Protein AF-A0AAP6HF52-F1 (afdb_monomer)

Structure (mmCIF, N/CA/C/O backbone):
data_AF-A0AAP6HF52-F1
#
_entry.id   AF-A0AAP6HF52-F1
#
loop_
_atom_site.group_PDB
_atom_site.id
_atom_site.type_symbol
_atom_site.label_atom_id
_atom_site.label_alt_id
_atom_site.label_comp_id
_atom_site.label_asym_id
_atom_site.label_entity_id
_atom_site.label_seq_id
_atom_site.pdbx_PDB_ins_code
_atom_site.Cartn_x
_atom_site.Cartn_y
_atom_site.Cartn_z
_atom_site.occupancy
_atom_site.B_iso_or_equiv
_atom_site.auth_seq_id
_atom_site.auth_comp_id
_atom_site.auth_asym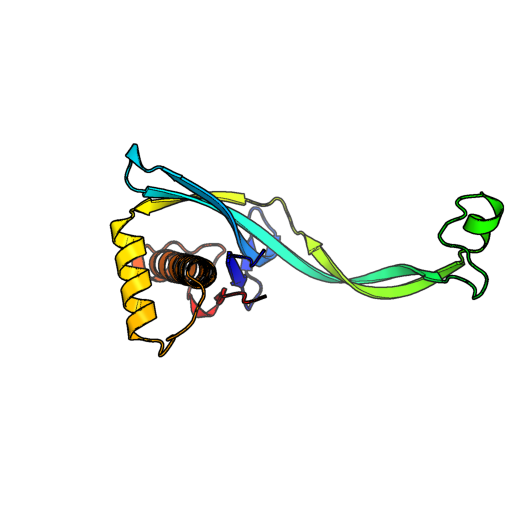_id
_atom_site.auth_atom_id
_atom_site.pdbx_PDB_model_num
ATOM 1 N N . MET A 1 1 ? -5.914 10.595 -9.029 1.00 51.97 1 MET A N 1
ATOM 2 C CA . MET A 1 1 ? -6.601 10.113 -7.815 1.00 51.97 1 MET A CA 1
ATOM 3 C C . MET A 1 1 ? -5.514 9.705 -6.841 1.00 51.97 1 MET A C 1
ATOM 5 O O . MET A 1 1 ? -4.665 8.897 -7.203 1.00 51.97 1 MET A O 1
ATOM 9 N N . THR A 1 2 ? -5.474 10.361 -5.690 1.00 70.44 2 THR A N 1
ATOM 10 C CA . THR A 1 2 ? -4.424 10.242 -4.675 1.00 70.44 2 THR A CA 1
ATOM 11 C C . THR A 1 2 ? -4.405 8.821 -4.102 1.00 70.44 2 THR A C 1
ATOM 13 O O . THR A 1 2 ? -5.438 8.321 -3.658 1.00 70.44 2 THR A O 1
ATOM 16 N N . LYS A 1 3 ? -3.262 8.126 -4.165 1.00 83.06 3 LYS A N 1
ATOM 17 C CA . LYS A 1 3 ? -3.172 6.706 -3.777 1.00 83.06 3 LYS A CA 1
ATOM 18 C C . LYS A 1 3 ? -3.053 6.549 -2.259 1.00 83.06 3 LYS A C 1
ATOM 20 O O . LYS A 1 3 ? -2.296 7.272 -1.609 1.00 83.06 3 LYS A O 1
ATOM 25 N N . ILE A 1 4 ? -3.762 5.573 -1.692 1.00 89.44 4 ILE A N 1
ATOM 26 C CA . ILE A 1 4 ? -3.637 5.179 -0.281 1.00 89.44 4 ILE A CA 1
ATOM 27 C C . ILE A 1 4 ? -2.697 3.978 -0.224 1.00 89.44 4 ILE A C 1
ATOM 29 O O . ILE A 1 4 ? -3.096 2.850 -0.527 1.00 89.44 4 ILE A O 1
ATOM 33 N N . GLN A 1 5 ? -1.433 4.240 0.098 1.00 93.81 5 GLN A N 1
ATOM 34 C CA . GLN A 1 5 ? -0.364 3.259 -0.035 1.00 93.81 5 GLN A CA 1
ATOM 35 C C . GLN A 1 5 ? 0.628 3.313 1.124 1.00 93.81 5 GLN A C 1
ATOM 37 O O . GLN A 1 5 ? 0.957 4.391 1.625 1.00 93.81 5 GLN A O 1
ATOM 42 N N . LEU A 1 6 ? 1.130 2.135 1.491 1.00 93.50 6 LEU A N 1
ATOM 43 C CA . LEU A 1 6 ? 2.365 1.978 2.250 1.00 93.50 6 LEU A CA 1
ATOM 44 C C . LEU A 1 6 ? 3.408 1.306 1.367 1.00 93.50 6 LEU A C 1
ATOM 46 O O . LEU A 1 6 ? 3.094 0.330 0.682 1.00 93.50 6 LEU A O 1
ATOM 50 N N . LYS A 1 7 ? 4.644 1.789 1.420 1.00 94.44 7 LYS A N 1
ATOM 51 C CA . LYS A 1 7 ? 5.790 1.162 0.762 1.00 94.44 7 LYS A CA 1
ATOM 52 C C . LYS A 1 7 ? 6.804 0.744 1.814 1.00 94.44 7 LYS A C 1
ATOM 54 O O . LYS A 1 7 ? 6.983 1.448 2.803 1.00 94.44 7 LYS A O 1
ATOM 59 N N . SER A 1 8 ? 7.455 -0.395 1.620 1.00 94.50 8 SER A N 1
ATOM 60 C CA . SER A 1 8 ? 8.562 -0.780 2.479 1.00 94.50 8 SER A CA 1
ATOM 61 C C . SER A 1 8 ? 9.813 0.035 2.139 1.00 94.50 8 SER A C 1
ATOM 63 O O . SER A 1 8 ? 10.140 0.238 0.970 1.00 94.50 8 SER A O 1
ATOM 65 N N . THR A 1 9 ? 10.547 0.477 3.154 1.00 92.81 9 THR A N 1
ATOM 66 C CA . THR A 1 9 ? 11.794 1.250 3.003 1.00 92.81 9 THR A CA 1
ATOM 67 C C . THR A 1 9 ? 13.003 0.350 2.729 1.00 92.81 9 THR A C 1
ATOM 69 O O . THR A 1 9 ? 14.045 0.799 2.251 1.00 92.81 9 THR A O 1
ATOM 72 N N . ARG A 1 10 ? 12.851 -0.957 2.970 1.00 92.06 10 ARG A N 1
ATOM 73 C CA . ARG A 1 10 ? 13.826 -2.009 2.665 1.00 92.06 10 ARG A CA 1
ATOM 74 C C . ARG A 1 10 ? 13.181 -3.179 1.932 1.00 92.06 10 ARG A C 1
ATOM 76 O O . ARG A 1 10 ? 11.956 -3.285 1.856 1.00 92.06 10 ARG A O 1
ATOM 83 N N . LYS A 1 11 ? 14.016 -4.086 1.425 1.00 92.88 11 LYS A N 1
ATOM 84 C CA . LYS A 1 11 ? 13.548 -5.340 0.829 1.00 92.88 11 LYS A CA 1
ATOM 85 C C . LYS A 1 11 ? 13.032 -6.297 1.911 1.00 92.88 11 LYS A C 1
ATOM 87 O O . LYS A 1 11 ? 13.679 -6.475 2.947 1.00 92.88 11 LYS A O 1
ATOM 92 N N . LEU A 1 12 ? 11.867 -6.886 1.662 1.00 92.44 12 LEU A N 1
ATOM 93 C CA . LEU A 1 12 ? 11.164 -7.819 2.539 1.00 92.44 12 LEU A CA 1
ATOM 94 C C . LEU A 1 12 ? 10.901 -9.141 1.811 1.00 92.44 12 LEU A C 1
ATOM 96 O O . LEU A 1 12 ? 10.889 -9.210 0.580 1.00 92.44 12 LEU A O 1
ATOM 100 N N . SER A 1 13 ? 10.673 -10.200 2.589 1.00 91.62 13 SER A N 1
ATOM 101 C CA . SER A 1 13 ? 10.378 -11.526 2.042 1.00 91.62 13 SER A CA 1
ATOM 102 C C . SER A 1 13 ? 8.924 -11.588 1.597 1.00 91.62 13 SER A C 1
ATOM 104 O O . SER A 1 13 ? 8.022 -11.547 2.425 1.00 91.62 13 SER A O 1
ATOM 106 N N . PHE A 1 14 ? 8.677 -11.719 0.300 1.00 92.25 14 PHE A N 1
ATOM 107 C CA . PHE A 1 14 ? 7.335 -11.773 -0.264 1.00 92.25 14 PHE A CA 1
ATOM 108 C C . PHE A 1 14 ? 7.002 -13.188 -0.765 1.00 92.25 14 PHE A C 1
ATOM 110 O O . PHE A 1 14 ? 7.778 -13.762 -1.536 1.00 92.25 14 PHE A O 1
ATOM 117 N N . PRO A 1 15 ? 5.868 -13.784 -0.354 1.00 85.56 15 PRO A N 1
ATOM 118 C CA . PRO A 1 15 ? 5.492 -15.122 -0.773 1.00 85.56 15 PRO A CA 1
ATOM 119 C C . PRO A 1 15 ? 5.410 -15.290 -2.303 1.00 85.56 15 PRO A C 1
ATOM 121 O O . PRO A 1 15 ? 5.045 -14.357 -3.017 1.00 85.56 15 PRO A O 1
ATOM 124 N N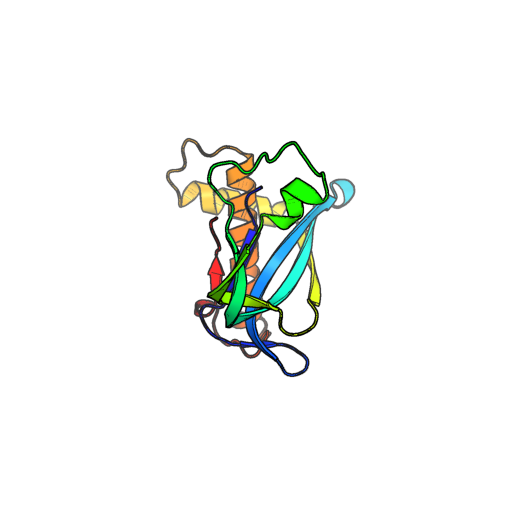 . PRO A 1 16 ? 5.684 -16.497 -2.822 1.00 83.25 16 PRO A N 1
ATOM 125 C CA . PRO A 1 16 ? 6.177 -17.650 -2.072 1.00 83.25 16 PRO A CA 1
ATOM 126 C C . PRO A 1 16 ? 7.686 -17.573 -1.769 1.00 83.25 16 PRO A C 1
ATOM 128 O O . PRO A 1 16 ? 8.090 -18.029 -0.706 1.00 83.25 16 PRO A O 1
ATOM 131 N N . PHE A 1 17 ? 8.509 -16.972 -2.641 1.00 87.62 17 PHE A N 1
ATOM 132 C CA . PHE A 1 17 ? 9.981 -16.973 -2.507 1.00 87.62 17 PHE A CA 1
ATOM 133 C C . PHE A 1 17 ? 10.663 -15.711 -3.075 1.00 87.62 17 PHE A C 1
ATOM 135 O O . PHE A 1 17 ? 11.817 -15.760 -3.497 1.00 87.62 17 PHE A O 1
ATOM 142 N N . HIS A 1 18 ? 9.955 -14.585 -3.149 1.00 91.31 18 HIS A N 1
ATOM 143 C CA . HIS A 1 18 ? 10.503 -13.331 -3.666 1.00 91.31 18 HIS A CA 1
ATOM 144 C C . HIS A 1 18 ? 11.117 -12.488 -2.546 1.00 91.31 18 HIS A C 1
ATOM 146 O O . HIS A 1 18 ? 10.721 -12.580 -1.386 1.00 91.31 18 HIS A O 1
ATOM 152 N N . ASN A 1 19 ? 12.079 -11.637 -2.895 1.00 92.31 19 ASN A N 1
ATOM 153 C CA . ASN A 1 19 ? 12.648 -10.652 -1.982 1.00 92.31 19 ASN A CA 1
ATOM 154 C C . ASN A 1 19 ? 12.777 -9.318 -2.719 1.00 92.31 19 ASN A C 1
ATOM 156 O O . ASN A 1 19 ? 13.495 -9.226 -3.712 1.00 92.31 19 ASN A O 1
ATOM 160 N N . GLY A 1 20 ? 12.053 -8.306 -2.258 1.00 93.75 20 GLY A N 1
ATOM 161 C CA . GLY A 1 20 ? 11.960 -7.015 -2.930 1.00 93.75 20 GLY A CA 1
ATOM 162 C C . GLY A 1 20 ? 11.249 -5.990 -2.064 1.00 93.75 20 GLY A C 1
ATOM 163 O O . GLY A 1 20 ? 10.895 -6.263 -0.918 1.00 93.75 20 GLY A O 1
ATOM 164 N N . TYR A 1 21 ? 11.063 -4.791 -2.595 1.00 95.06 21 TYR A N 1
ATOM 165 C CA . TYR A 1 21 ? 10.266 -3.775 -1.923 1.00 95.06 21 TYR A CA 1
ATOM 166 C C . TYR A 1 21 ? 8.795 -4.177 -1.992 1.00 95.06 21 TYR A C 1
ATOM 168 O O . TYR A 1 21 ? 8.324 -4.632 -3.035 1.00 95.06 21 TYR A O 1
ATOM 176 N N . VAL A 1 22 ? 8.065 -4.022 -0.896 1.00 95.12 22 VAL A N 1
ATOM 177 C CA . VAL A 1 22 ? 6.650 -4.379 -0.817 1.00 95.12 22 VAL A CA 1
ATOM 178 C C . VAL A 1 22 ? 5.822 -3.107 -0.796 1.00 95.12 22 VAL A C 1
ATOM 180 O O . VAL A 1 22 ? 6.107 -2.187 -0.037 1.00 95.12 22 VAL A O 1
ATOM 183 N N . THR A 1 23 ? 4.779 -3.068 -1.614 1.00 95.06 23 THR A N 1
ATOM 184 C CA . THR A 1 23 ? 3.809 -1.976 -1.640 1.00 95.06 23 THR A CA 1
ATOM 185 C C . THR A 1 23 ? 2.435 -2.535 -1.312 1.00 95.06 23 THR A C 1
ATOM 187 O O . THR A 1 23 ? 1.938 -3.410 -2.022 1.00 95.06 23 THR A O 1
ATOM 190 N N . MET A 1 24 ? 1.821 -2.013 -0.253 1.00 93.75 24 MET A N 1
ATOM 191 C CA . MET A 1 24 ? 0.429 -2.266 0.117 1.00 93.75 24 MET A CA 1
ATOM 192 C C . MET A 1 24 ? -0.427 -1.125 -0.419 1.00 93.75 24 MET A C 1
ATOM 194 O O . MET A 1 24 ? -0.192 0.034 -0.082 1.00 93.75 24 MET A O 1
ATOM 198 N N . THR A 1 25 ? -1.424 -1.437 -1.241 1.00 94.00 25 THR A N 1
ATOM 199 C CA . THR A 1 25 ? -2.294 -0.441 -1.881 1.00 94.00 25 THR A CA 1
ATOM 200 C C . THR A 1 25 ? -3.741 -0.693 -1.519 1.00 94.00 25 THR A C 1
ATOM 202 O O . THR A 1 25 ? -4.238 -1.785 -1.768 1.00 94.00 25 THR A O 1
ATOM 205 N N . VAL A 1 26 ? -4.448 0.311 -0.998 1.00 91.88 26 VAL A N 1
ATOM 206 C CA . VAL A 1 26 ? -5.915 0.256 -0.971 1.00 91.88 26 VAL A CA 1
ATOM 207 C C . VAL A 1 26 ? -6.408 0.557 -2.377 1.00 91.88 26 VAL A C 1
ATOM 209 O O . VAL A 1 26 ? -6.335 1.686 -2.852 1.00 91.88 26 VAL A O 1
ATOM 212 N N . ASP A 1 27 ? -6.871 -0.486 -3.046 1.00 92.75 27 ASP A N 1
ATOM 213 C CA . ASP A 1 27 ? -7.321 -0.439 -4.432 1.00 92.75 27 ASP A CA 1
ATOM 214 C C . ASP A 1 27 ? -8.821 -0.120 -4.537 1.00 92.75 27 ASP A C 1
ATOM 216 O O . ASP A 1 27 ? -9.269 0.513 -5.489 1.00 92.75 27 ASP A O 1
ATOM 220 N N . LEU A 1 28 ? -9.605 -0.505 -3.525 1.00 89.94 28 LEU A N 1
ATOM 221 C CA . LEU A 1 28 ? -11.028 -0.185 -3.449 1.00 89.94 28 LEU A CA 1
ATOM 222 C C . LEU A 1 28 ? -11.440 0.138 -2.015 1.00 89.94 28 LEU A C 1
ATOM 224 O O . LEU A 1 28 ? -11.074 -0.575 -1.081 1.00 89.94 28 LEU A O 1
ATOM 228 N N . ILE A 1 29 ? -12.267 1.173 -1.871 1.00 88.00 29 ILE A N 1
ATOM 229 C CA . ILE A 1 29 ? -12.984 1.503 -0.639 1.00 88.00 29 ILE A CA 1
ATOM 230 C C . ILE A 1 29 ? -14.472 1.359 -0.931 1.00 88.00 29 ILE A C 1
ATOM 232 O O . ILE A 1 29 ? -15.040 2.142 -1.691 1.00 88.00 29 ILE A O 1
ATOM 236 N N . GLN A 1 30 ? -15.114 0.363 -0.332 1.00 89.62 30 GLN A N 1
ATOM 237 C CA . GLN A 1 30 ? -16.551 0.170 -0.448 1.00 89.62 30 GLN A CA 1
ATOM 238 C C . GLN A 1 30 ? -17.250 0.663 0.813 1.00 89.62 30 GLN A C 1
ATOM 240 O O . GLN A 1 30 ? -16.999 0.182 1.917 1.00 89.62 30 GLN A O 1
ATOM 245 N N . ASN A 1 31 ? -18.175 1.601 0.637 1.00 87.19 31 ASN A N 1
ATOM 246 C CA . ASN A 1 31 ? -19.035 2.063 1.711 1.00 87.19 31 ASN A CA 1
ATOM 247 C C . ASN A 1 31 ? -20.233 1.113 1.900 1.00 87.19 31 ASN A C 1
ATOM 249 O O . ASN A 1 31 ? -20.995 0.900 0.956 1.00 87.19 31 ASN A O 1
ATOM 253 N N . LYS A 1 32 ? -20.424 0.565 3.107 1.00 91.19 32 LYS A N 1
ATOM 254 C CA . LYS A 1 32 ? -21.553 -0.309 3.464 1.00 91.19 32 LYS A CA 1
ATOM 255 C C . LYS A 1 32 ? -22.379 0.340 4.589 1.00 91.19 32 LYS A C 1
ATOM 257 O O . LYS A 1 32 ? -22.209 -0.013 5.755 1.00 91.19 32 LYS A O 1
ATOM 262 N N . PRO A 1 33 ? -23.284 1.287 4.267 1.00 89.44 33 PRO A N 1
ATOM 263 C CA . PRO A 1 33 ? -23.974 2.107 5.267 1.00 89.44 33 PRO A CA 1
ATOM 264 C C . PRO A 1 33 ? -24.956 1.337 6.144 1.00 89.44 33 PRO A C 1
ATOM 266 O O . PRO A 1 33 ? -25.051 1.626 7.330 1.00 89.44 33 PRO A O 1
ATOM 269 N N . LEU A 1 34 ? -25.633 0.324 5.597 1.00 94.12 34 LEU A N 1
ATOM 270 C CA . LEU A 1 34 ? -26.521 -0.546 6.379 1.00 94.12 34 LEU A CA 1
ATOM 271 C C . LEU A 1 34 ? -25.769 -1.337 7.460 1.00 94.12 34 LEU A C 1
ATOM 273 O O . LEU A 1 34 ? -26.370 -1.770 8.435 1.00 94.12 34 LEU A O 1
ATOM 277 N N . GLU A 1 35 ? -24.463 -1.522 7.278 1.00 92.81 35 GLU A N 1
ATOM 278 C CA . GLU A 1 35 ? -23.577 -2.235 8.198 1.00 92.81 35 GLU A CA 1
ATOM 279 C C . GLU A 1 35 ? -22.643 -1.274 8.958 1.00 92.81 35 GLU A C 1
ATOM 281 O O . GLU A 1 35 ? -21.723 -1.728 9.635 1.00 92.81 35 GLU A O 1
ATOM 286 N N . GL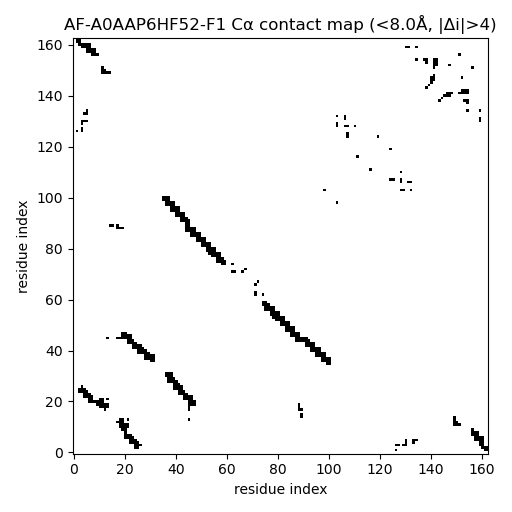U A 1 36 ? -22.845 0.041 8.804 1.00 91.88 36 GLU A N 1
ATOM 287 C CA . GLU A 1 36 ? -22.058 1.124 9.411 1.00 91.88 36 GLU A CA 1
ATOM 288 C C . GLU A 1 36 ? -20.530 0.946 9.304 1.00 91.88 36 GLU A C 1
ATOM 290 O O . GLU A 1 36 ? -19.771 1.213 10.246 1.00 91.88 36 GLU A O 1
ATOM 295 N N . LYS A 1 37 ? -20.053 0.480 8.143 1.00 88.31 37 LYS A N 1
ATOM 296 C CA . LYS A 1 37 ? -18.636 0.158 7.927 1.00 88.31 37 LYS A CA 1
ATOM 297 C C . LYS A 1 37 ? -18.147 0.477 6.518 1.00 88.31 37 LYS A C 1
ATOM 299 O O . LYS A 1 37 ? -18.917 0.534 5.560 1.00 88.31 37 LYS A O 1
ATOM 304 N N . TYR A 1 38 ? -16.834 0.616 6.397 1.00 85.75 38 TYR A N 1
ATOM 305 C CA . TYR A 1 38 ? -16.107 0.561 5.137 1.00 85.75 38 TYR A CA 1
ATOM 306 C C . TYR A 1 38 ? -15.430 -0.800 4.989 1.00 85.75 38 TYR A C 1
ATOM 308 O O . TYR A 1 38 ? -14.922 -1.365 5.957 1.00 85.75 38 TYR A O 1
ATOM 316 N N . GLU A 1 39 ? -15.405 -1.319 3.769 1.00 89.81 39 GLU A N 1
ATOM 317 C CA . GLU A 1 39 ? -14.615 -2.487 3.395 1.00 89.81 39 GLU A CA 1
ATOM 318 C C . GLU A 1 39 ? -13.526 -2.051 2.419 1.00 89.81 39 GLU A C 1
ATOM 320 O O . GLU A 1 39 ? -13.802 -1.433 1.392 1.00 89.81 39 GLU A O 1
ATOM 325 N N . LEU A 1 40 ? -12.281 -2.343 2.770 1.00 89.56 40 LEU A N 1
ATOM 326 C CA . LEU A 1 40 ? -11.094 -1.979 2.016 1.00 89.56 40 LEU A CA 1
ATOM 327 C C . LEU A 1 40 ? -10.557 -3.221 1.317 1.00 89.56 40 LEU A C 1
ATOM 329 O O . LEU A 1 40 ? -10.285 -4.227 1.975 1.00 89.56 40 LEU A O 1
ATOM 333 N N . ARG A 1 41 ? -10.352 -3.138 0.003 1.00 92.50 41 ARG A N 1
ATOM 334 C CA . ARG A 1 41 ? -9.559 -4.118 -0.745 1.00 92.50 41 ARG A CA 1
ATOM 335 C C . ARG A 1 41 ? -8.115 -3.642 -0.776 1.00 92.50 41 ARG A C 1
ATOM 337 O O . ARG A 1 41 ? -7.827 -2.606 -1.372 1.00 92.50 41 ARG A O 1
ATOM 344 N N . ILE A 1 42 ? -7.228 -4.401 -0.147 1.00 92.12 42 ILE A N 1
ATOM 345 C CA . ILE A 1 42 ? -5.796 -4.123 -0.093 1.00 92.12 42 ILE A CA 1
ATOM 346 C C . ILE A 1 42 ? -5.081 -5.101 -1.024 1.00 92.12 42 ILE A C 1
ATOM 348 O O . ILE A 1 42 ? -5.283 -6.312 -0.933 1.00 92.12 42 ILE A O 1
ATOM 352 N N . ILE A 1 43 ? -4.262 -4.567 -1.923 1.00 94.62 43 ILE A N 1
ATOM 353 C CA . ILE A 1 43 ? -3.392 -5.322 -2.817 1.00 94.62 43 ILE A CA 1
ATOM 354 C C . ILE A 1 43 ? -1.957 -5.128 -2.345 1.00 94.62 43 ILE A C 1
ATOM 356 O O . ILE A 1 43 ? -1.407 -4.028 -2.425 1.00 94.62 43 ILE A O 1
ATOM 360 N N . ASP A 1 44 ? -1.358 -6.214 -1.881 1.00 93.75 44 ASP A N 1
ATOM 361 C CA . ASP A 1 44 ? 0.045 -6.273 -1.512 1.00 93.75 44 ASP A CA 1
ATOM 362 C C . ASP A 1 44 ? 0.839 -6.780 -2.719 1.00 93.75 44 ASP A C 1
ATOM 364 O O . ASP A 1 44 ? 0.474 -7.769 -3.359 1.00 93.75 44 ASP A O 1
ATOM 368 N N . SER A 1 45 ? 1.926 -6.101 -3.057 1.00 94.62 45 SER A N 1
ATOM 369 C CA . SER A 1 45 ? 2.714 -6.403 -4.250 1.00 94.62 45 SER A CA 1
ATOM 370 C C . SER A 1 45 ? 4.203 -6.242 -3.981 1.00 94.62 45 SER A C 1
ATOM 372 O O . SER A 1 45 ? 4.588 -5.459 -3.116 1.00 94.62 45 SER A O 1
ATOM 374 N N . CYS A 1 46 ? 5.039 -6.984 -4.705 1.00 95.69 46 CYS A N 1
ATOM 375 C CA . CYS A 1 46 ? 6.489 -6.942 -4.559 1.00 95.69 46 CYS A CA 1
ATOM 376 C C . CYS A 1 46 ? 7.140 -6.461 -5.854 1.00 95.69 46 CYS A C 1
ATOM 378 O O . CYS A 1 46 ? 6.698 -6.815 -6.947 1.00 95.69 46 CYS A O 1
ATOM 380 N N . HIS A 1 47 ? 8.173 -5.635 -5.731 1.00 94.38 47 HIS A N 1
ATOM 381 C CA . HIS A 1 47 ? 8.866 -5.028 -6.860 1.00 94.38 47 HIS A CA 1
ATOM 382 C C . HIS A 1 47 ? 10.352 -4.821 -6.570 1.00 94.38 47 HIS A C 1
ATOM 384 O O . HIS A 1 47 ? 10.788 -4.740 -5.419 1.00 94.38 47 HIS A O 1
ATOM 390 N N . GLU A 1 48 ? 11.133 -4.718 -7.636 1.00 93.88 48 GLU A N 1
ATOM 391 C CA . GLU A 1 48 ? 12.545 -4.363 -7.596 1.00 93.88 48 GLU A CA 1
ATOM 392 C C . GLU A 1 48 ? 12.860 -3.378 -8.723 1.00 93.88 48 GLU A C 1
ATOM 394 O O . GLU A 1 48 ? 12.307 -3.471 -9.819 1.00 93.88 48 GLU A O 1
ATOM 399 N N . GLU A 1 49 ? 13.736 -2.416 -8.447 1.00 88.19 49 GLU A N 1
ATOM 400 C CA . GLU A 1 49 ? 14.294 -1.545 -9.478 1.00 88.19 49 GLU A CA 1
ATOM 401 C C . GLU A 1 49 ? 15.518 -2.220 -10.091 1.00 88.19 49 GLU A C 1
ATOM 403 O O . GLU A 1 49 ? 16.479 -2.541 -9.388 1.00 88.19 49 GLU A O 1
ATOM 408 N N . VAL A 1 50 ? 15.477 -2.429 -11.403 1.00 87.44 50 VAL A N 1
ATOM 409 C CA . VAL A 1 50 ? 16.569 -3.022 -12.177 1.00 87.44 50 VAL A CA 1
ATOM 410 C C . VAL A 1 50 ? 16.953 -2.091 -13.321 1.00 87.44 50 VAL A C 1
ATOM 412 O O . VAL A 1 50 ? 16.119 -1.351 -13.840 1.00 87.44 50 VAL A O 1
ATOM 415 N N . GLU A 1 51 ? 18.225 -2.102 -13.707 1.00 87.44 51 GLU A N 1
ATOM 416 C CA . GLU A 1 51 ? 18.675 -1.422 -14.922 1.00 87.44 51 GLU A CA 1
ATOM 417 C C . GLU A 1 51 ? 18.523 -2.372 -16.110 1.00 87.44 51 GLU A C 1
ATOM 419 O O . GLU A 1 51 ? 19.157 -3.427 -16.151 1.00 87.44 51 GLU A O 1
ATOM 424 N N . GLU A 1 52 ? 17.692 -1.992 -17.078 1.00 85.94 52 GLU A N 1
ATOM 425 C CA . GLU A 1 52 ? 17.503 -2.734 -18.325 1.00 85.94 52 GLU A CA 1
ATOM 426 C C . GLU A 1 52 ? 17.864 -1.853 -19.529 1.00 85.94 52 GLU A C 1
ATOM 428 O O . GLU A 1 52 ? 17.709 -0.630 -19.502 1.00 85.94 52 GLU A O 1
ATOM 433 N N . GLU A 1 53 ? 18.374 -2.476 -20.594 1.00 85.31 53 GLU A N 1
ATOM 434 C CA . GLU A 1 53 ? 18.541 -1.816 -21.890 1.00 85.31 53 GLU A CA 1
ATOM 435 C C . GLU A 1 53 ? 17.205 -1.839 -22.629 1.00 85.31 53 GLU A C 1
ATOM 437 O O . GLU A 1 53 ? 16.762 -2.891 -23.094 1.00 85.31 53 GLU A O 1
ATOM 442 N N . ILE A 1 54 ? 16.571 -0.676 -22.750 1.00 82.75 54 ILE A N 1
ATOM 443 C CA . ILE A 1 54 ? 15.329 -0.518 -23.503 1.00 82.75 54 ILE A CA 1
ATOM 444 C C . ILE A 1 54 ? 15.597 0.169 -24.842 1.00 82.75 54 ILE A C 1
ATOM 446 O O . ILE A 1 54 ? 16.505 0.990 -24.969 1.00 82.75 54 ILE A O 1
ATOM 450 N N . ASN A 1 55 ? 14.785 -0.164 -25.845 1.00 84.69 55 ASN A N 1
ATOM 451 C CA . ASN A 1 55 ? 14.791 0.520 -27.133 1.00 84.69 55 ASN A CA 1
ATOM 452 C C . ASN A 1 55 ? 13.911 1.768 -27.030 1.00 84.69 55 ASN A C 1
ATOM 454 O O . ASN A 1 55 ? 12.686 1.661 -26.971 1.00 84.69 55 ASN A O 1
ATOM 458 N N . VAL A 1 56 ? 14.531 2.942 -27.009 1.00 84.38 56 VAL A N 1
ATOM 459 C CA . VAL A 1 56 ? 13.832 4.228 -26.975 1.00 84.38 56 VAL A CA 1
ATOM 460 C C . VAL A 1 56 ? 13.630 4.713 -28.413 1.00 84.38 56 VAL A C 1
ATOM 462 O O . VAL A 1 56 ? 14.608 4.754 -29.164 1.00 84.38 56 VAL A O 1
ATOM 465 N N . PRO A 1 57 ? 12.395 5.056 -28.827 1.00 87.12 57 PRO A N 1
ATOM 466 C CA . PRO A 1 57 ? 12.147 5.588 -30.159 1.00 87.12 57 PRO A CA 1
ATOM 467 C C . PRO A 1 57 ? 12.723 7.002 -30.294 1.00 87.12 57 PRO A C 1
ATOM 469 O O . PRO A 1 57 ? 12.479 7.871 -29.455 1.00 87.12 57 PRO A O 1
ATOM 472 N N . ILE A 1 58 ? 13.452 7.233 -31.378 1.00 87.50 58 ILE A N 1
ATOM 473 C CA . ILE A 1 58 ? 13.960 8.533 -31.804 1.00 87.50 58 ILE A CA 1
ATOM 474 C C . ILE A 1 58 ? 13.139 8.967 -33.017 1.00 87.50 58 ILE A C 1
ATOM 476 O O . ILE A 1 58 ? 13.153 8.314 -34.065 1.00 87.50 58 ILE A O 1
ATOM 480 N N . TYR A 1 59 ? 12.427 10.081 -32.851 1.00 87.44 59 TYR A N 1
ATOM 481 C CA . TYR A 1 59 ? 11.606 10.694 -33.890 1.00 87.44 59 TYR A CA 1
ATOM 482 C C . TYR A 1 59 ? 12.415 11.778 -34.614 1.00 87.44 59 TYR A C 1
ATOM 484 O O . TYR A 1 59 ? 12.971 12.654 -33.945 1.00 87.44 59 TYR A O 1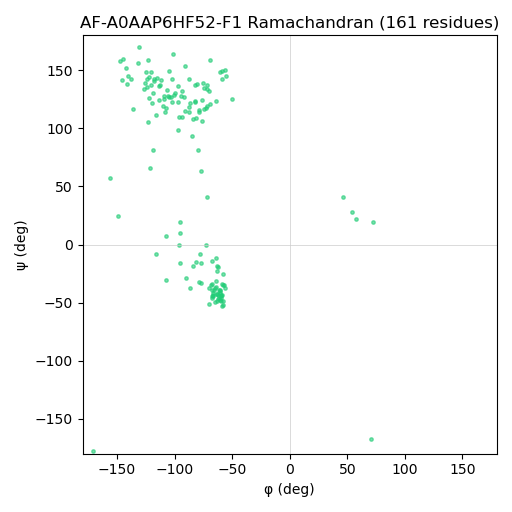
ATOM 492 N N . PRO A 1 60 ? 12.500 11.754 -35.953 1.00 86.06 60 PRO A N 1
ATOM 493 C CA . PRO A 1 60 ? 13.111 12.845 -36.701 1.00 86.06 60 PRO A CA 1
ATOM 494 C C . PRO A 1 60 ? 12.242 14.111 -36.641 1.00 86.06 60 PRO A C 1
ATOM 496 O O . PRO A 1 60 ? 11.039 14.044 -36.400 1.00 86.06 60 PRO A O 1
ATOM 499 N N . GLU A 1 61 ? 12.844 15.279 -36.881 1.00 84.44 61 GLU A N 1
ATOM 500 C CA . GLU A 1 61 ? 12.172 16.586 -36.742 1.00 84.44 61 GLU A CA 1
ATOM 501 C C . GLU A 1 61 ? 10.910 16.737 -37.611 1.00 84.44 61 GLU A C 1
ATOM 503 O O . GLU A 1 61 ? 10.014 17.507 -37.278 1.00 84.44 61 GLU A O 1
ATOM 508 N N . ASN A 1 62 ? 10.827 15.995 -38.717 1.00 85.75 62 ASN A N 1
ATOM 509 C CA . ASN A 1 62 ? 9.712 16.002 -39.661 1.00 85.75 62 ASN A CA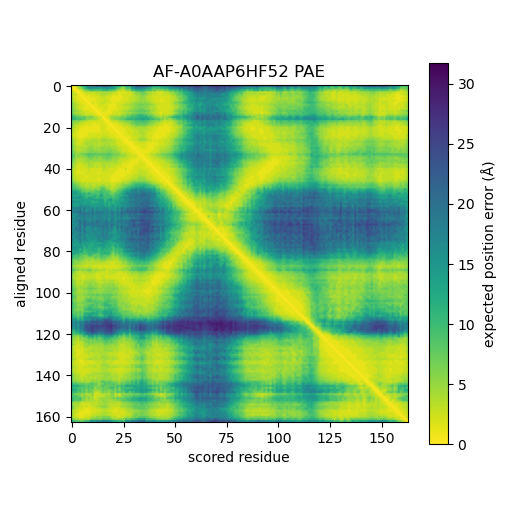 1
ATOM 510 C C . ASN A 1 62 ? 8.663 14.901 -39.406 1.00 85.75 62 ASN A C 1
ATOM 512 O O . ASN A 1 62 ? 7.814 14.682 -40.267 1.00 85.75 62 ASN A O 1
ATOM 516 N N . PHE A 1 63 ? 8.726 14.193 -38.275 1.00 87.19 63 PHE A N 1
ATOM 517 C CA . PHE A 1 63 ? 7.775 13.132 -37.945 1.00 87.19 63 PHE A CA 1
ATOM 518 C C . PHE A 1 63 ? 6.381 13.700 -37.641 1.00 87.19 63 PHE A C 1
ATOM 520 O O . PHE A 1 63 ? 6.209 14.485 -36.705 1.00 87.19 63 PHE A O 1
ATOM 527 N N . ASP A 1 64 ? 5.369 13.279 -38.403 1.00 87.19 64 ASP A N 1
ATOM 528 C CA . ASP A 1 64 ? 3.981 13.681 -38.157 1.00 87.19 64 ASP A CA 1
ATOM 529 C C . ASP A 1 64 ? 3.259 12.658 -37.269 1.00 87.19 64 ASP A C 1
ATOM 531 O O . ASP A 1 64 ? 2.912 11.567 -37.709 1.00 87.19 64 ASP A O 1
ATOM 535 N N . PHE A 1 65 ? 2.960 13.020 -36.019 1.00 86.31 65 PHE A N 1
ATOM 536 C CA . PHE A 1 65 ? 2.231 12.157 -35.078 1.00 86.31 65 PHE A CA 1
ATOM 537 C C . PHE A 1 65 ? 0.787 11.835 -35.495 1.00 86.31 65 PHE A C 1
ATOM 539 O O . PHE A 1 65 ? 0.145 10.991 -34.868 1.00 86.31 65 PHE A O 1
ATOM 546 N N . LYS A 1 66 ? 0.240 12.523 -36.504 1.00 89.75 66 LYS A N 1
ATOM 547 C CA . LYS A 1 66 ? -1.115 12.282 -37.016 1.00 89.75 66 LYS A CA 1
ATOM 548 C C . LYS A 1 66 ? -1.136 11.357 -38.229 1.00 89.75 66 LYS A C 1
ATOM 550 O O . LYS A 1 66 ? -2.204 10.831 -38.541 1.00 89.75 66 LYS A O 1
ATOM 555 N N . ASP A 1 67 ? 0.004 11.143 -38.884 1.00 86.44 67 ASP A N 1
ATOM 556 C CA . ASP A 1 67 ? 0.119 10.230 -40.016 1.00 86.44 67 ASP A CA 1
ATOM 557 C C . ASP A 1 67 ? 0.621 8.855 -39.556 1.00 86.44 67 ASP A C 1
ATOM 559 O O . ASP A 1 67 ? 1.776 8.671 -39.182 1.00 86.44 67 ASP A O 1
ATOM 563 N N . MET A 1 68 ? -0.260 7.858 -39.594 1.00 83.50 68 MET A N 1
ATOM 564 C CA . MET A 1 68 ? 0.068 6.474 -39.237 1.00 83.50 68 MET A CA 1
ATOM 565 C C . MET A 1 68 ? 0.433 5.627 -40.469 1.00 83.50 68 MET A C 1
ATOM 567 O O . MET A 1 68 ? 0.354 4.399 -40.402 1.00 83.50 68 MET A O 1
ATOM 571 N N . SER A 1 69 ? 0.802 6.257 -41.590 1.00 88.44 69 SER A N 1
ATOM 572 C CA . SER A 1 69 ? 1.283 5.566 -42.787 1.00 88.44 69 SER A CA 1
ATOM 573 C C . SER A 1 69 ? 2.533 4.712 -42.502 1.00 88.44 69 SER A C 1
ATOM 575 O O . SER A 1 69 ? 3.347 5.057 -41.635 1.00 88.44 69 SER A O 1
ATOM 577 N N . PRO A 1 70 ? 2.727 3.592 -43.226 1.00 84.75 70 PRO A N 1
ATOM 578 C CA . PRO A 1 70 ? 3.939 2.785 -43.113 1.00 84.75 70 PRO A CA 1
ATOM 579 C C . PRO A 1 70 ? 5.210 3.581 -43.426 1.00 84.75 70 PRO A C 1
ATOM 581 O O . PRO A 1 70 ? 6.234 3.352 -42.782 1.00 84.75 70 PRO A O 1
ATOM 584 N N . GLU A 1 71 ? 5.156 4.527 -44.375 1.00 85.38 71 GLU A N 1
ATOM 585 C CA . GLU A 1 71 ? 6.303 5.379 -44.692 1.00 85.38 71 GLU A CA 1
ATOM 586 C C . GLU A 1 71 ? 6.692 6.256 -43.498 1.00 85.38 71 GLU A C 1
ATOM 588 O O . GLU A 1 71 ? 7.858 6.251 -43.107 1.00 85.38 71 GLU A O 1
ATOM 593 N N . ASN A 1 72 ? 5.738 6.945 -42.863 1.00 84.75 72 ASN A N 1
ATOM 594 C CA . ASN A 1 72 ? 6.028 7.806 -41.717 1.00 84.75 72 ASN A CA 1
ATOM 595 C C . ASN A 1 72 ? 6.489 6.994 -40.493 1.00 84.75 72 ASN A C 1
ATOM 597 O O . ASN A 1 72 ? 7.477 7.348 -39.855 1.00 84.75 72 ASN A O 1
ATOM 601 N N . GLN A 1 73 ? 5.863 5.844 -40.210 1.00 82.62 73 GLN A N 1
ATOM 602 C CA . GLN A 1 73 ? 6.292 4.957 -39.117 1.00 82.62 73 GLN A CA 1
ATOM 603 C C . GLN A 1 73 ? 7.698 4.374 -39.330 1.00 82.62 73 GLN A C 1
ATOM 605 O O . GLN A 1 73 ? 8.425 4.169 -38.358 1.00 82.62 73 GLN A O 1
ATOM 610 N N . SER A 1 74 ? 8.111 4.142 -40.581 1.00 85.06 74 SER A N 1
ATOM 611 C CA . SER A 1 74 ? 9.456 3.639 -40.901 1.00 85.06 74 SER A CA 1
ATOM 612 C C . SER A 1 74 ? 10.585 4.634 -40.595 1.00 85.06 74 SER A C 1
ATOM 614 O O . SER A 1 74 ? 11.747 4.236 -40.533 1.00 85.06 74 SER A O 1
ATOM 616 N N . LEU A 1 75 ? 10.251 5.910 -40.365 1.00 84.81 75 LEU A N 1
ATOM 617 C CA . LEU A 1 75 ? 11.204 6.952 -39.978 1.00 84.81 75 LEU A CA 1
ATOM 618 C C . LEU A 1 75 ? 11.622 6.869 -38.501 1.00 84.81 75 LEU A C 1
ATOM 620 O O . LEU A 1 75 ? 12.613 7.492 -38.114 1.00 84.81 75 LEU A O 1
ATOM 624 N N . VAL A 1 76 ? 10.884 6.123 -37.671 1.00 86.44 76 VAL A N 1
ATOM 625 C CA . VAL A 1 76 ? 11.221 5.937 -36.256 1.00 86.44 76 VAL A CA 1
ATOM 626 C C . VAL A 1 76 ? 12.439 5.026 -36.150 1.00 86.44 76 VAL A C 1
ATOM 628 O O . VAL A 1 76 ? 12.410 3.862 -36.549 1.00 86.44 76 VAL A O 1
ATOM 631 N N . THR A 1 77 ? 13.516 5.553 -35.574 1.00 89.12 77 THR A N 1
ATOM 632 C CA . THR A 1 77 ? 14.706 4.763 -35.235 1.00 89.12 77 THR A CA 1
ATOM 633 C C . THR A 1 77 ? 14.702 4.439 -33.746 1.00 89.12 77 THR A C 1
ATOM 635 O O . THR A 1 77 ? 13.946 5.034 -32.984 1.00 89.12 77 THR A O 1
ATOM 638 N N . PHE A 1 78 ? 15.509 3.471 -33.314 1.00 87.38 78 PHE A N 1
ATOM 639 C CA . PHE A 1 78 ? 15.574 3.070 -31.910 1.00 87.38 78 PHE A CA 1
ATOM 640 C C . PHE A 1 78 ? 17.012 3.109 -31.415 1.00 87.38 78 PHE A C 1
ATOM 642 O O . PHE A 1 78 ? 17.909 2.574 -32.068 1.00 87.38 78 PHE A O 1
ATOM 649 N N . GLU A 1 79 ? 17.218 3.691 -30.239 1.00 89.94 79 GLU A N 1
ATOM 650 C CA . GLU A 1 79 ? 18.489 3.636 -29.522 1.00 89.94 79 GLU A CA 1
ATOM 651 C C . GLU A 1 79 ? 18.338 2.794 -28.257 1.00 89.94 79 GLU A C 1
ATOM 653 O O . GLU A 1 79 ? 17.321 2.855 -27.563 1.00 89.94 79 GLU A O 1
ATOM 658 N N . LYS A 1 80 ? 19.370 2.004 -27.946 1.00 87.00 80 LYS A N 1
ATOM 659 C CA . LYS A 1 80 ? 19.447 1.288 -26.676 1.00 87.00 80 LYS A CA 1
ATOM 660 C C . LYS A 1 80 ? 19.897 2.239 -25.583 1.00 87.00 80 LYS A C 1
ATOM 662 O O . LYS A 1 80 ? 21.038 2.695 -25.592 1.00 87.00 80 LYS A O 1
ATOM 667 N N . GLN A 1 81 ? 19.030 2.476 -24.611 1.00 85.44 81 GLN A N 1
ATOM 668 C CA . GLN A 1 81 ? 19.366 3.252 -23.425 1.00 85.44 81 GLN A CA 1
ATOM 669 C C . GLN A 1 81 ? 19.168 2.402 -22.175 1.00 85.44 81 GLN A C 1
ATOM 671 O O . GLN A 1 81 ? 18.188 1.666 -22.053 1.00 85.44 81 GLN A O 1
ATOM 676 N N . LYS A 1 82 ? 20.115 2.500 -21.236 1.00 87.12 82 LYS A N 1
ATOM 677 C CA . LYS A 1 82 ? 19.961 1.905 -19.908 1.00 87.12 82 LYS A CA 1
ATOM 678 C C . LYS A 1 82 ? 18.986 2.755 -19.114 1.00 87.12 82 LYS A C 1
ATOM 680 O O . LYS A 1 82 ? 19.276 3.917 -18.832 1.00 87.12 82 LYS A O 1
ATOM 685 N N . GLN A 1 83 ? 17.854 2.176 -18.746 1.00 83.75 83 GLN A N 1
ATOM 686 C CA . GLN A 1 83 ? 16.863 2.840 -17.916 1.00 83.75 83 GLN A CA 1
ATOM 687 C C . GLN A 1 83 ? 16.584 2.004 -16.672 1.00 83.75 83 GLN A C 1
ATOM 689 O O . GLN A 1 83 ? 16.559 0.773 -16.715 1.00 83.75 83 GLN A O 1
ATOM 694 N N . LYS A 1 84 ? 16.378 2.690 -15.545 1.00 84.62 84 LYS A N 1
ATOM 695 C CA . LYS A 1 84 ? 15.853 2.055 -14.339 1.00 84.62 84 LYS A CA 1
ATOM 696 C C . LYS A 1 84 ? 14.380 1.756 -14.564 1.00 84.62 84 LYS A C 1
ATOM 698 O O . LYS A 1 84 ? 13.589 2.678 -14.756 1.00 84.62 84 LYS A O 1
ATOM 703 N N . VAL A 1 85 ? 14.032 0.479 -14.541 1.00 85.06 85 VAL A N 1
ATOM 704 C CA . VAL A 1 85 ? 12.658 0.002 -14.665 1.00 85.06 85 VAL A CA 1
ATOM 705 C C . VAL A 1 85 ? 12.240 -0.691 -13.377 1.00 85.06 85 VAL A C 1
ATOM 707 O O . VAL A 1 85 ? 13.030 -1.367 -12.715 1.00 85.06 85 VAL A O 1
ATOM 710 N N . THR A 1 86 ? 10.978 -0.515 -13.003 1.00 88.38 86 THR A N 1
ATOM 711 C CA . THR A 1 86 ? 10.380 -1.226 -11.874 1.00 88.38 86 THR A CA 1
ATOM 712 C C . THR A 1 86 ? 9.825 -2.556 -12.361 1.00 88.38 86 THR A C 1
ATOM 714 O O . THR A 1 86 ? 8.864 -2.592 -13.129 1.00 88.38 86 THR A O 1
ATOM 717 N N . LYS A 1 87 ? 10.405 -3.658 -11.892 1.00 89.38 87 LYS A N 1
ATOM 718 C CA . LYS A 1 87 ? 9.961 -5.010 -12.218 1.00 89.38 87 LYS A CA 1
ATOM 719 C C . LYS A 1 87 ? 9.126 -5.584 -11.084 1.00 89.38 87 LYS A C 1
ATOM 721 O O . LYS A 1 87 ? 9.564 -5.607 -9.936 1.00 89.38 87 LYS A O 1
ATOM 726 N N . MET A 1 88 ? 7.939 -6.084 -11.415 1.00 91.38 88 MET A N 1
ATOM 727 C CA . MET A 1 88 ? 7.088 -6.793 -10.460 1.00 91.38 88 MET A CA 1
ATOM 728 C C . MET A 1 88 ? 7.643 -8.192 -10.184 1.00 91.38 88 MET A C 1
ATOM 730 O O . MET A 1 88 ? 8.016 -8.920 -11.106 1.00 91.38 88 MET A O 1
ATOM 734 N N . LEU A 1 89 ? 7.679 -8.568 -8.908 1.00 90.38 89 LEU A N 1
ATOM 735 C CA . LEU A 1 89 ? 8.116 -9.872 -8.431 1.00 90.38 89 LEU A CA 1
ATOM 736 C C . LEU A 1 89 ? 6.913 -10.649 -7.890 1.00 90.38 89 LEU A C 1
ATOM 738 O O . LEU A 1 89 ? 6.272 -10.236 -6.925 1.00 90.38 89 LEU A O 1
ATOM 742 N N . GLY A 1 90 ? 6.635 -11.803 -8.494 1.00 87.56 90 GLY A N 1
ATOM 743 C CA . GLY A 1 90 ? 5.535 -12.672 -8.082 1.00 87.56 90 GLY A CA 1
ATOM 744 C C . GLY A 1 90 ? 4.148 -12.120 -8.402 1.00 87.56 90 GLY A C 1
ATOM 745 O O . GLY A 1 90 ? 3.986 -11.172 -9.170 1.00 87.56 90 GLY A O 1
ATOM 746 N N . ASN A 1 91 ? 3.135 -12.757 -7.813 1.00 91.38 91 ASN A N 1
ATOM 747 C CA . ASN A 1 91 ? 1.738 -12.370 -7.984 1.00 91.38 91 ASN A CA 1
ATOM 748 C C . ASN A 1 91 ? 1.284 -11.484 -6.818 1.00 91.38 91 ASN A C 1
ATOM 750 O O . ASN A 1 91 ? 1.560 -11.832 -5.668 1.00 91.38 91 ASN A O 1
ATOM 754 N N . PRO A 1 92 ? 0.548 -10.391 -7.080 1.00 93.56 92 PRO A N 1
ATOM 755 C CA . PRO A 1 92 ? -0.050 -9.596 -6.017 1.00 93.56 92 PRO A CA 1
ATOM 756 C C . PRO A 1 92 ? -0.995 -10.424 -5.138 1.00 93.56 92 PRO A C 1
ATOM 758 O O . PRO A 1 92 ? -1.744 -11.272 -5.630 1.00 93.56 92 PRO A O 1
ATOM 761 N N . ILE A 1 93 ? -0.989 -10.150 -3.836 1.00 92.62 93 ILE A N 1
ATOM 762 C CA . ILE A 1 93 ? -1.854 -10.796 -2.847 1.00 92.62 93 ILE A CA 1
ATOM 763 C C . ILE A 1 93 ? -2.975 -9.824 -2.495 1.00 92.62 93 ILE A C 1
ATOM 765 O O . ILE A 1 93 ? -2.726 -8.682 -2.122 1.00 92.62 93 ILE A O 1
ATOM 769 N N . THR A 1 94 ? -4.224 -10.273 -2.608 1.00 93.44 94 THR A N 1
ATOM 770 C CA . THR A 1 94 ? -5.392 -9.465 -2.239 1.00 93.44 94 THR A CA 1
ATOM 771 C C . THR A 1 94 ? -5.889 -9.859 -0.854 1.00 93.44 94 THR A C 1
ATOM 773 O O . THR A 1 94 ? -6.130 -11.038 -0.595 1.00 93.44 94 THR A O 1
ATOM 776 N N . ARG A 1 95 ? -6.100 -8.870 0.015 1.00 90.31 95 ARG A N 1
ATOM 777 C CA . ARG A 1 95 ? -6.724 -9.031 1.333 1.00 90.31 95 ARG A CA 1
ATOM 778 C C . ARG A 1 95 ? -7.814 -7.986 1.551 1.00 90.31 95 ARG A C 1
ATOM 780 O O . ARG A 1 95 ? -7.811 -6.930 0.925 1.00 90.31 95 ARG A O 1
ATOM 787 N N . PHE A 1 96 ? -8.755 -8.291 2.438 1.00 88.44 96 PHE A N 1
ATOM 788 C CA . PHE A 1 96 ? -9.851 -7.390 2.782 1.00 88.44 96 PHE A CA 1
ATOM 789 C C . PHE A 1 96 ? -9.721 -6.935 4.232 1.00 88.44 96 PHE A C 1
ATOM 791 O O . PHE A 1 96 ? -9.432 -7.744 5.112 1.00 88.44 96 PHE A O 1
ATOM 798 N N . SER A 1 97 ? -9.943 -5.646 4.474 1.00 84.75 97 SER A N 1
ATOM 799 C CA . SER A 1 97 ? -9.958 -5.051 5.811 1.00 84.75 97 SER A CA 1
ATOM 800 C C . SER A 1 97 ? -11.284 -4.339 6.043 1.00 84.75 97 SER A C 1
ATOM 802 O O . SER A 1 97 ? -11.778 -3.632 5.169 1.00 84.75 97 SER A O 1
ATOM 804 N N . VAL A 1 98 ? -11.876 -4.531 7.218 1.00 85.25 98 VAL A N 1
ATOM 805 C CA . VAL A 1 98 ? -13.167 -3.939 7.579 1.00 85.25 98 VAL A CA 1
ATOM 806 C C . VAL A 1 98 ? -12.939 -2.854 8.620 1.00 85.25 98 VAL A C 1
ATOM 808 O O . VAL A 1 98 ? -12.346 -3.113 9.662 1.00 85.25 98 VAL A O 1
ATOM 811 N N . GLN A 1 99 ? -13.428 -1.648 8.338 1.00 82.50 99 GLN A N 1
ATOM 812 C CA . GLN A 1 99 ? -13.240 -0.459 9.164 1.00 82.50 99 GLN A CA 1
ATOM 813 C C . GLN A 1 99 ? -14.608 0.117 9.565 1.00 82.50 99 GLN A C 1
ATOM 815 O O . GLN A 1 99 ? -15.287 0.722 8.729 1.00 82.50 99 GLN A O 1
ATOM 820 N N . PRO A 1 100 ? -15.055 -0.056 10.819 1.00 86.50 100 PRO A N 1
ATOM 821 C CA . PRO A 1 100 ? -16.293 0.546 11.307 1.00 86.50 100 PRO A CA 1
ATOM 822 C C . PRO A 1 100 ? -16.256 2.078 11.233 1.00 86.50 100 PRO A C 1
ATOM 824 O O . PRO A 1 100 ? -15.213 2.703 11.444 1.00 86.50 100 PRO A O 1
ATOM 827 N N . TYR A 1 101 ? -17.407 2.715 11.014 1.00 85.75 101 TYR A N 1
ATOM 828 C CA . TYR A 1 101 ? -17.500 4.180 10.963 1.00 85.75 101 TYR A CA 1
ATOM 829 C C . TYR A 1 101 ? -17.001 4.869 12.234 1.00 85.75 101 TYR A C 1
ATOM 831 O O . TYR A 1 101 ? -16.432 5.958 12.161 1.00 85.75 101 TYR A O 1
ATOM 839 N N . SER A 1 102 ? -17.213 4.255 13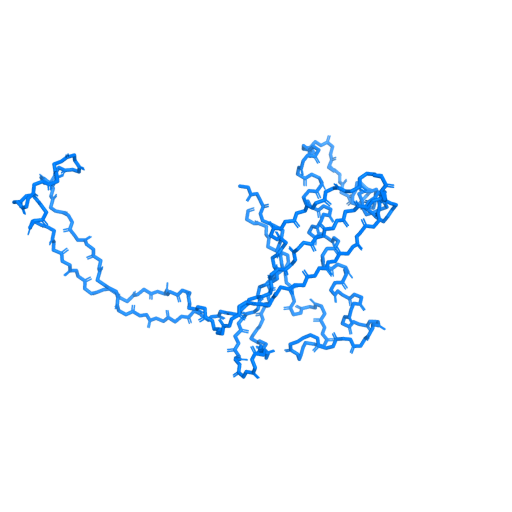.399 1.00 84.44 102 SER A N 1
ATOM 840 C CA . SER A 1 102 ? -16.745 4.777 14.686 1.00 84.44 102 SER A CA 1
ATOM 841 C C . SER A 1 102 ? -15.224 4.942 14.717 1.00 84.44 102 SER A C 1
ATOM 843 O O . SER A 1 102 ? -14.734 5.988 15.140 1.00 84.44 102 SER A O 1
ATOM 845 N N . GLN A 1 103 ? -14.487 3.959 14.198 1.00 81.38 103 GLN A N 1
ATOM 846 C CA . GLN A 1 103 ? -13.028 3.979 14.125 1.00 81.38 103 GLN A CA 1
ATOM 847 C C . GLN A 1 103 ? -12.531 5.063 13.161 1.00 81.38 103 GLN A C 1
ATOM 849 O O . GLN A 1 103 ? -11.636 5.835 13.506 1.00 81.38 103 GLN A O 1
ATOM 854 N N . ILE A 1 104 ? -13.161 5.187 11.988 1.00 77.19 104 ILE A N 1
ATOM 855 C CA . ILE A 1 104 ? -12.819 6.234 11.013 1.00 77.19 104 ILE A CA 1
ATOM 856 C C . ILE A 1 104 ? -13.076 7.631 11.591 1.00 77.19 104 ILE A C 1
ATOM 858 O O . ILE A 1 104 ? -12.219 8.505 11.485 1.00 77.19 104 ILE A O 1
ATOM 862 N N . LYS A 1 105 ? -14.210 7.848 12.271 1.00 78.38 105 LYS A N 1
ATOM 863 C CA . LYS A 1 105 ? -14.518 9.136 12.920 1.00 78.38 105 LYS A CA 1
ATOM 864 C C . LYS A 1 105 ? -13.478 9.516 13.977 1.00 78.38 105 LYS A C 1
ATOM 866 O O . LYS A 1 105 ? -13.051 10.667 14.007 1.00 78.38 105 LYS A O 1
ATOM 871 N N . GLN A 1 106 ? -13.050 8.566 14.811 1.00 78.88 106 GLN A N 1
ATOM 872 C CA . GLN A 1 106 ? -12.010 8.803 15.820 1.00 78.88 106 GLN A CA 1
ATOM 873 C C . GLN A 1 106 ? -10.666 9.178 15.181 1.00 78.88 106 GLN A C 1
ATOM 875 O O . GLN A 1 106 ? -10.016 10.121 15.631 1.00 78.88 106 GLN A O 1
ATOM 880 N N . LEU A 1 107 ? -10.271 8.487 14.106 1.00 75.62 107 LEU A N 1
ATOM 881 C CA . LEU A 1 107 ? -9.053 8.795 13.351 1.00 75.62 107 LEU A CA 1
ATOM 882 C C . LEU A 1 107 ? -9.106 10.199 12.740 1.00 75.62 107 LEU A C 1
ATOM 884 O O . LEU A 1 107 ? -8.160 10.967 12.901 1.00 75.62 107 LEU A O 1
ATOM 888 N N . VAL A 1 108 ? -10.223 10.568 12.107 1.00 74.50 108 VAL A N 1
ATOM 889 C CA . VAL A 1 108 ? -10.413 11.910 11.531 1.00 74.50 108 VAL A CA 1
ATOM 890 C C . VAL A 1 108 ? -10.303 12.991 12.609 1.00 74.50 108 VAL A C 1
ATOM 892 O O . VAL A 1 108 ? -9.579 13.964 12.419 1.00 74.50 108 VAL A O 1
ATOM 895 N N . GLN A 1 109 ? -10.946 12.809 13.765 1.00 74.19 109 GLN A N 1
ATOM 896 C CA . GLN A 1 109 ? -10.859 13.758 14.884 1.00 74.19 109 GLN A CA 1
ATOM 897 C C . GLN A 1 109 ? -9.430 13.883 15.434 1.00 74.19 109 GLN A C 1
ATOM 899 O O . GLN A 1 109 ? -8.949 14.989 15.693 1.00 74.19 109 GLN A O 1
ATOM 904 N N . LEU A 1 110 ? -8.720 12.760 15.581 1.00 72.94 110 LEU A N 1
ATOM 905 C CA . LEU A 1 110 ? -7.320 12.756 16.006 1.00 72.94 110 LEU A CA 1
ATOM 906 C C . LEU A 1 110 ? -6.439 13.527 15.015 1.00 72.94 110 LEU A C 1
ATOM 908 O O . LEU A 1 110 ? -5.586 14.307 15.434 1.00 72.94 110 LEU A O 1
ATOM 912 N N . LEU A 1 111 ? -6.657 13.351 13.713 1.00 66.38 111 LEU A N 1
ATOM 913 C CA . LEU A 1 111 ? -5.903 14.063 12.684 1.00 66.38 111 LEU A CA 1
ATOM 914 C C . LEU A 1 111 ? -6.216 15.558 12.698 1.00 66.38 111 LEU A C 1
ATOM 916 O O . LEU A 1 111 ? -5.286 16.359 12.752 1.00 66.38 111 LEU A O 1
ATOM 920 N N . GLN A 1 112 ? -7.494 15.931 12.766 1.00 68.50 112 GLN A N 1
ATOM 921 C CA . GLN A 1 112 ? -7.936 17.325 12.881 1.00 68.50 112 GLN A CA 1
ATOM 922 C C . GLN A 1 112 ? -7.376 18.026 14.128 1.00 68.50 112 GLN A C 1
ATOM 924 O O . GLN A 1 112 ? -7.085 19.215 14.080 1.00 68.50 112 GLN A O 1
ATOM 929 N N . SER A 1 113 ? -7.196 17.309 15.243 1.00 68.38 113 SER A N 1
ATOM 930 C CA . SER A 1 113 ? -6.597 17.884 16.460 1.00 68.38 113 SER A CA 1
ATOM 931 C C . SER A 1 113 ? -5.075 18.042 16.387 1.00 68.38 113 SER A C 1
ATOM 933 O O . SER A 1 113 ? -4.528 18.980 16.966 1.00 68.38 113 SER A O 1
ATOM 935 N N . LYS A 1 114 ? -4.376 17.143 15.680 1.00 63.84 114 LYS A N 1
ATOM 936 C CA . LYS A 1 114 ? -2.908 17.167 15.541 1.00 63.84 114 LYS A CA 1
ATOM 937 C C . LYS A 1 114 ? -2.413 18.094 14.444 1.00 63.84 114 LYS A C 1
ATOM 939 O O . LYS A 1 114 ? -1.240 18.458 14.431 1.00 63.84 114 LYS A O 1
ATOM 944 N N . THR A 1 115 ? -3.281 18.458 13.517 1.00 54.84 115 THR A N 1
ATOM 945 C CA . THR A 1 115 ? -2.911 19.257 12.363 1.00 54.84 115 THR A CA 1
ATOM 946 C C . THR A 1 115 ? -3.690 20.567 12.383 1.00 54.84 115 THR A C 1
ATOM 948 O O . THR A 1 115 ? -4.906 20.579 12.534 1.00 54.84 115 THR A O 1
ATOM 951 N N . GLN A 1 116 ? -3.009 21.709 12.228 1.00 53.50 116 GLN A N 1
ATOM 952 C CA . GLN A 1 116 ? -3.659 23.017 12.033 1.00 53.50 116 GLN A CA 1
ATOM 953 C C . GLN A 1 116 ? -4.285 23.121 10.626 1.00 53.50 116 GLN A C 1
ATOM 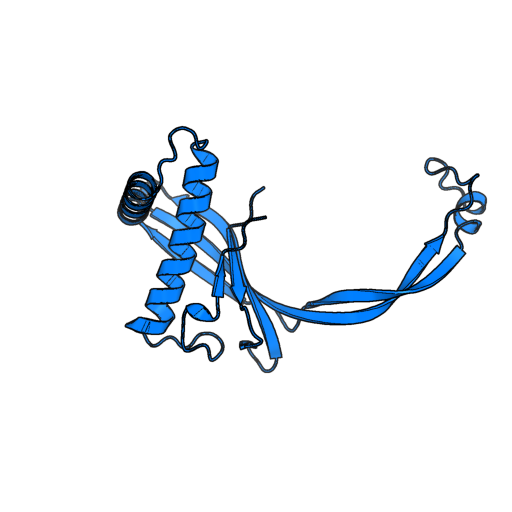955 O O . GLN A 1 116 ? -4.168 24.138 9.945 1.00 53.50 116 GLN A O 1
ATOM 960 N N . ILE A 1 117 ? -4.918 22.049 10.152 1.00 53.62 117 ILE A N 1
ATOM 961 C CA . ILE A 1 117 ? -5.499 21.940 8.821 1.00 53.62 117 ILE A CA 1
ATOM 962 C C . ILE A 1 117 ? -6.845 22.660 8.862 1.00 53.62 117 ILE A C 1
ATOM 964 O O . ILE A 1 117 ? -7.903 22.078 9.072 1.00 53.62 117 ILE A O 1
ATOM 968 N N . LYS A 1 118 ? -6.792 23.988 8.729 1.00 50.69 118 LYS A N 1
ATOM 969 C CA . LYS A 1 118 ? -7.988 24.834 8.648 1.00 50.69 118 LYS A CA 1
ATOM 970 C C . LYS A 1 118 ? -8.656 24.800 7.268 1.00 50.69 118 LYS A C 1
ATOM 972 O O . LYS A 1 118 ? -9.753 25.332 7.150 1.00 50.69 118 LYS A O 1
ATOM 977 N N . GLN A 1 119 ? -8.040 24.185 6.251 1.00 53.38 119 GLN A N 1
ATOM 978 C CA . GLN A 1 119 ? -8.558 24.125 4.875 1.00 53.38 119 GLN A CA 1
ATOM 979 C C . GLN A 1 119 ? -8.008 22.913 4.086 1.00 53.38 119 GLN A C 1
ATOM 981 O O . GLN A 1 119 ? -7.375 23.098 3.053 1.00 53.38 119 GLN A O 1
ATOM 986 N N . MET A 1 120 ? -8.198 21.673 4.554 1.00 60.94 120 MET A N 1
ATOM 987 C CA . MET A 1 120 ? -8.195 20.547 3.599 1.00 60.94 120 MET A CA 1
ATOM 988 C C . MET A 1 120 ? -9.599 20.375 3.054 1.00 60.94 120 MET A C 1
ATOM 990 O O . MET A 1 120 ? -10.570 20.514 3.802 1.00 60.94 120 MET A O 1
ATOM 994 N N . ASP A 1 121 ? -9.681 20.050 1.767 1.00 67.44 121 ASP A N 1
ATOM 995 C CA . ASP A 1 121 ? -10.900 19.506 1.192 1.00 67.44 121 ASP A CA 1
ATOM 996 C C . ASP A 1 121 ? -11.310 18.250 1.981 1.00 67.44 121 ASP A C 1
ATOM 998 O O . ASP A 1 121 ? -10.464 17.503 2.490 1.00 67.44 121 ASP A O 1
ATOM 1002 N N . LEU A 1 122 ? -12.616 18.037 2.131 1.00 66.88 122 LEU A N 1
ATOM 1003 C CA . LEU A 1 122 ? -13.167 16.905 2.871 1.00 66.88 122 LEU A CA 1
ATOM 1004 C C . LEU A 1 122 ? -12.646 15.581 2.295 1.00 66.88 122 LEU A C 1
ATOM 1006 O O . LEU A 1 122 ? -12.329 14.662 3.052 1.00 66.88 122 LEU A O 1
ATOM 1010 N N . ASP A 1 123 ? -12.500 15.520 0.973 1.00 69.25 123 ASP A N 1
ATOM 1011 C CA . ASP A 1 123 ? -12.018 14.340 0.262 1.00 69.25 123 ASP A CA 1
ATOM 1012 C C . ASP A 1 123 ? -10.544 14.046 0.576 1.00 69.25 123 ASP A C 1
ATOM 1014 O O . ASP A 1 123 ? -10.201 12.910 0.914 1.00 69.25 123 ASP A O 1
ATOM 1018 N N . ASP A 1 124 ? -9.680 15.064 0.589 1.00 74.62 124 ASP A N 1
ATOM 1019 C CA . ASP A 1 124 ? -8.274 14.903 0.975 1.00 74.62 124 ASP A CA 1
ATOM 1020 C C . ASP A 1 124 ? -8.142 14.478 2.446 1.00 74.62 124 ASP A C 1
ATOM 1022 O O . ASP A 1 124 ? -7.288 13.657 2.792 1.00 74.62 124 ASP A O 1
ATOM 1026 N N . ALA A 1 125 ? -9.005 14.997 3.329 1.00 75.62 125 ALA A N 1
ATOM 1027 C CA . ALA A 1 125 ? -9.030 14.622 4.746 1.00 75.62 125 ALA A CA 1
ATOM 1028 C C . ALA A 1 125 ? -9.428 13.166 4.958 1.00 75.62 125 ALA A C 1
ATOM 1030 O O . ALA A 1 125 ? -8.841 12.479 5.797 1.00 75.62 125 ALA A O 1
ATOM 1031 N N . ILE A 1 126 ? -10.388 12.681 4.177 1.00 75.06 126 ILE A N 1
ATOM 1032 C CA . ILE A 1 126 ? -10.791 11.278 4.187 1.00 75.06 126 ILE A CA 1
ATOM 1033 C C . ILE A 1 126 ? -9.656 10.396 3.649 1.00 75.06 126 ILE A C 1
ATOM 1035 O O . ILE A 1 126 ? -9.338 9.376 4.264 1.00 75.06 126 ILE A O 1
ATOM 1039 N N . ILE A 1 127 ? -9.000 10.791 2.554 1.00 79.62 127 ILE A N 1
ATOM 1040 C CA . ILE A 1 127 ? -7.877 10.041 1.970 1.00 79.62 127 ILE A CA 1
ATOM 1041 C C . ILE A 1 127 ? -6.704 9.946 2.954 1.00 79.62 127 ILE A C 1
ATOM 1043 O O . ILE A 1 127 ? -6.182 8.850 3.177 1.00 79.62 127 ILE A O 1
ATOM 1047 N N . GLU A 1 128 ? -6.312 11.050 3.595 1.00 83.00 128 GLU A N 1
ATOM 1048 C CA . GLU A 1 128 ? -5.257 11.019 4.613 1.00 83.00 128 GLU A CA 1
ATOM 1049 C C . GLU A 1 128 ? -5.686 10.193 5.835 1.00 83.00 128 GLU A C 1
ATOM 1051 O O . GLU A 1 128 ? -4.883 9.425 6.363 1.00 83.00 128 GLU A O 1
ATOM 1056 N N . ALA A 1 129 ? -6.958 10.247 6.247 1.00 82.19 129 ALA A N 1
ATOM 1057 C CA . ALA A 1 129 ? -7.463 9.388 7.316 1.00 82.19 129 ALA A CA 1
ATOM 1058 C C . ALA A 1 129 ? -7.346 7.896 6.976 1.00 82.19 129 ALA A C 1
ATOM 1060 O O . ALA A 1 129 ? -6.950 7.108 7.836 1.00 82.19 129 ALA A O 1
ATOM 1061 N N . PHE A 1 130 ? -7.610 7.500 5.729 1.00 84.38 130 PHE A N 1
ATOM 1062 C CA . PHE A 1 130 ? -7.394 6.123 5.289 1.00 84.38 130 PHE A CA 1
ATOM 1063 C C . PHE A 1 130 ? -5.910 5.748 5.195 1.00 84.38 130 PHE A C 1
ATOM 1065 O O . PHE A 1 130 ? -5.559 4.636 5.587 1.00 84.38 130 PHE A O 1
ATOM 1072 N N . ARG A 1 131 ? -5.022 6.651 4.753 1.00 87.75 131 ARG A N 1
ATOM 1073 C CA . ARG A 1 131 ? -3.558 6.429 4.770 1.00 87.75 131 ARG A CA 1
ATOM 1074 C C . ARG A 1 131 ? -3.049 6.155 6.180 1.00 87.75 131 ARG A C 1
ATOM 1076 O O . ARG A 1 131 ? -2.341 5.179 6.416 1.00 87.75 131 ARG A O 1
ATOM 1083 N N . GLN A 1 132 ? -3.460 6.989 7.127 1.00 85.19 132 GLN A N 1
ATOM 1084 C CA . GLN A 1 132 ? -3.097 6.852 8.535 1.00 85.19 132 GLN A CA 1
ATOM 1085 C C . GLN A 1 132 ? -3.740 5.607 9.154 1.00 85.19 132 GLN A C 1
ATOM 1087 O O . GLN A 1 132 ? -3.090 4.882 9.901 1.00 85.19 132 GLN A O 1
ATOM 1092 N N . GLY A 1 133 ? -4.994 5.310 8.802 1.00 83.31 133 GLY A N 1
ATOM 1093 C CA . GLY A 1 133 ? -5.681 4.087 9.210 1.00 83.31 133 GLY A CA 1
ATOM 1094 C C . GLY A 1 133 ? -4.960 2.823 8.738 1.00 83.31 133 GLY A C 1
ATOM 1095 O O . GLY A 1 133 ? -4.758 1.909 9.538 1.00 83.31 133 GLY A O 1
ATOM 1096 N N . LEU A 1 134 ? -4.509 2.789 7.478 1.00 87.38 134 LEU A N 1
ATOM 1097 C CA . LEU A 1 134 ? -3.688 1.701 6.943 1.00 87.38 134 LEU A CA 1
ATOM 1098 C C . LEU A 1 134 ? -2.376 1.575 7.727 1.00 87.38 134 LEU A C 1
ATOM 1100 O O . LEU A 1 134 ? -2.051 0.483 8.179 1.00 87.38 134 LEU A O 1
ATOM 1104 N N . TYR A 1 135 ? -1.672 2.686 7.965 1.00 89.44 135 TYR A N 1
ATOM 1105 C CA . TYR A 1 135 ? -0.437 2.703 8.756 1.00 89.44 135 TYR A CA 1
ATOM 1106 C C . TYR A 1 135 ? -0.631 2.154 10.175 1.00 89.44 135 TYR A C 1
ATOM 1108 O O . TYR A 1 135 ? 0.087 1.248 10.591 1.00 89.44 135 TYR A O 1
ATOM 1116 N N . PHE A 1 136 ? -1.620 2.653 10.922 1.00 85.00 136 PHE A N 1
ATOM 1117 C CA . PHE A 1 136 ? -1.871 2.203 12.294 1.00 85.00 136 PHE A CA 1
ATOM 1118 C C . PHE A 1 136 ? -2.365 0.762 12.366 1.00 85.00 136 PHE A C 1
ATOM 1120 O O . PHE A 1 136 ? -2.014 0.056 13.307 1.00 85.00 136 PHE A O 1
ATOM 1127 N N . THR A 1 137 ? -3.143 0.315 11.378 1.00 82.00 137 THR A N 1
ATOM 1128 C CA . THR A 1 137 ? -3.565 -1.087 11.297 1.00 82.00 137 THR A CA 1
ATOM 1129 C C . THR A 1 137 ? -2.353 -1.985 11.080 1.00 82.00 137 THR A C 1
ATOM 1131 O O . THR A 1 137 ? -2.157 -2.919 11.848 1.00 82.00 137 THR A O 1
ATOM 1134 N N . THR A 1 138 ? -1.492 -1.664 10.110 1.00 85.56 138 THR A N 1
ATOM 1135 C CA . THR A 1 138 ? -0.253 -2.416 9.865 1.00 85.56 138 THR A CA 1
ATOM 1136 C C . THR A 1 138 ? 0.666 -2.393 11.090 1.00 85.56 138 THR A C 1
ATOM 1138 O O . THR A 1 138 ? 1.234 -3.422 11.447 1.00 85.56 138 THR A O 1
ATOM 1141 N N . LYS A 1 139 ? 0.760 -1.253 11.788 1.00 87.62 139 LYS A N 1
ATOM 1142 C CA . LYS A 1 139 ? 1.515 -1.125 13.042 1.00 87.62 139 LYS A CA 1
ATOM 1143 C C . LYS A 1 139 ? 1.003 -2.087 14.110 1.00 87.62 139 LYS A C 1
ATOM 1145 O O . LYS A 1 139 ? 1.780 -2.844 14.676 1.00 87.62 139 LYS A O 1
ATOM 1150 N N . ASP A 1 140 ? -0.301 -2.061 14.370 1.00 83.56 140 ASP A N 1
ATOM 1151 C CA . ASP A 1 140 ? -0.944 -2.927 15.357 1.00 83.56 140 ASP A CA 1
ATOM 1152 C C . ASP A 1 140 ? -0.794 -4.413 14.997 1.00 83.56 140 ASP A C 1
ATOM 1154 O O . ASP A 1 140 ? -0.536 -5.248 15.865 1.00 83.56 140 ASP A O 1
ATOM 1158 N N . GLU A 1 141 ? -0.895 -4.747 13.709 1.00 84.19 141 GLU A N 1
ATOM 1159 C CA . GLU A 1 141 ? -0.667 -6.101 13.210 1.00 84.19 141 GLU A CA 1
ATOM 1160 C C . GLU A 1 141 ? 0.757 -6.594 13.517 1.00 84.19 141 GLU A C 1
ATOM 1162 O O . GLU A 1 141 ? 0.913 -7.686 14.069 1.00 84.19 141 GLU A O 1
ATOM 1167 N N . ILE A 1 142 ? 1.776 -5.782 13.224 1.00 86.12 142 ILE A N 1
ATOM 1168 C CA . ILE A 1 142 ? 3.187 -6.132 13.440 1.00 86.12 142 ILE A CA 1
ATOM 1169 C C . ILE A 1 142 ? 3.529 -6.173 14.934 1.00 86.12 142 ILE A C 1
ATOM 1171 O O . ILE A 1 142 ? 4.078 -7.163 15.416 1.00 86.12 142 ILE A O 1
ATOM 1175 N N . GLU A 1 143 ? 3.196 -5.114 15.671 1.00 85.81 143 GLU A N 1
ATOM 1176 C CA . GLU A 1 143 ? 3.700 -4.889 17.030 1.00 85.81 143 GLU A CA 1
ATOM 1177 C C . GLU A 1 143 ? 2.854 -5.574 18.110 1.00 85.81 143 GLU A C 1
ATOM 1179 O O . GLU A 1 143 ? 3.404 -6.091 19.081 1.00 85.81 143 GLU A O 1
ATOM 1184 N N . ASN A 1 144 ? 1.526 -5.612 17.952 1.00 82.25 144 ASN A N 1
ATOM 1185 C CA . ASN A 1 144 ? 0.620 -6.090 19.005 1.00 82.25 144 ASN A CA 1
ATOM 1186 C C . ASN A 1 144 ? 0.006 -7.458 18.694 1.00 82.25 144 ASN A C 1
ATOM 1188 O O . ASN A 1 144 ? -0.276 -8.228 19.612 1.00 82.25 144 ASN A O 1
ATOM 1192 N N . LYS A 1 145 ? -0.207 -7.782 17.412 1.00 80.44 145 LYS A N 1
ATOM 1193 C CA . LYS A 1 145 ? -0.784 -9.073 16.987 1.00 80.44 145 LYS A CA 1
ATOM 1194 C C . LYS A 1 145 ? 0.266 -10.105 16.583 1.00 80.44 145 LYS A C 1
ATOM 1196 O O . LYS A 1 145 ? -0.102 -11.225 16.231 1.00 80.44 145 LYS A O 1
ATOM 1201 N N . ASN A 1 146 ? 1.553 -9.749 16.652 1.00 75.81 146 ASN A N 1
ATOM 1202 C CA . ASN A 1 146 ? 2.683 -10.601 16.274 1.00 75.81 146 ASN A CA 1
ATOM 1203 C C . ASN A 1 146 ? 2.561 -11.152 14.834 1.00 75.81 146 ASN A C 1
ATOM 1205 O O . ASN A 1 146 ? 3.054 -12.239 14.520 1.00 75.81 146 ASN A O 1
ATOM 1209 N N . LEU A 1 147 ? 1.878 -10.413 13.950 1.00 76.94 147 LEU A N 1
ATOM 1210 C CA . LEU A 1 147 ? 1.785 -10.725 12.528 1.00 76.94 147 LEU A CA 1
ATOM 1211 C C . LEU A 1 147 ? 3.015 -10.143 11.835 1.00 76.94 147 LEU A C 1
ATOM 1213 O O . LEU A 1 147 ? 3.039 -8.986 11.421 1.00 76.94 147 LEU A O 1
ATOM 1217 N N . LYS A 1 148 ? 4.049 -10.974 11.694 1.00 76.00 148 LYS A N 1
ATOM 1218 C CA . LYS A 1 148 ? 5.298 -10.626 11.002 1.00 76.00 148 LYS A CA 1
ATOM 1219 C C . LYS A 1 148 ? 5.127 -10.669 9.485 1.00 76.00 148 LYS A C 1
ATOM 1221 O O . LYS A 1 148 ? 5.720 -11.509 8.801 1.00 76.00 148 LYS A O 1
ATOM 1226 N N . TRP A 1 149 ? 4.269 -9.797 8.957 1.00 77.06 149 TRP A N 1
ATOM 1227 C CA . TRP A 1 149 ? 4.031 -9.676 7.521 1.00 77.06 149 TRP A CA 1
ATOM 1228 C C . TRP A 1 149 ? 5.356 -9.557 6.781 1.00 77.06 149 TRP A C 1
ATOM 1230 O O . TRP A 1 149 ? 6.172 -8.694 7.089 1.00 77.06 149 TRP A O 1
ATOM 1240 N N . TYR A 1 150 ? 5.580 -10.441 5.813 1.00 85.69 150 TYR A N 1
ATOM 1241 C CA . TYR A 1 150 ? 6.759 -10.391 4.950 1.00 85.69 150 TYR A CA 1
ATOM 1242 C C . TYR A 1 150 ? 8.114 -10.451 5.694 1.00 85.69 150 TYR A C 1
ATOM 1244 O O . TYR A 1 150 ? 9.144 -10.017 5.172 1.00 85.69 150 TYR A O 1
ATOM 1252 N N . GLY A 1 151 ? 8.129 -10.985 6.925 1.00 81.81 151 GLY A N 1
ATOM 1253 C CA . GLY A 1 151 ? 9.318 -11.004 7.787 1.00 81.81 151 GLY A CA 1
ATOM 1254 C C . GLY A 1 151 ? 9.687 -9.632 8.367 1.00 81.81 151 GLY A C 1
ATO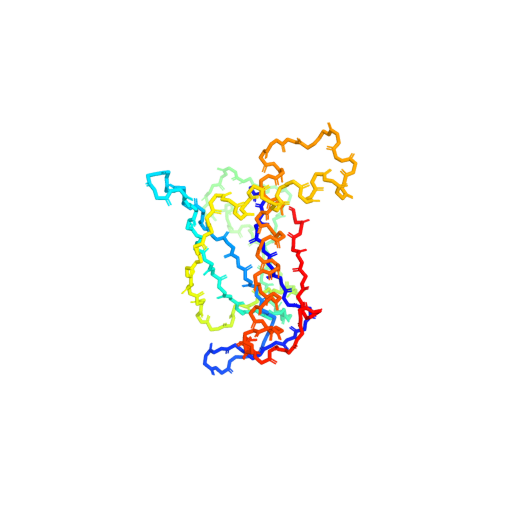M 1255 O O . GLY A 1 151 ? 10.834 -9.413 8.754 1.00 81.81 151 GLY A O 1
ATOM 1256 N N . CYS A 1 152 ? 8.742 -8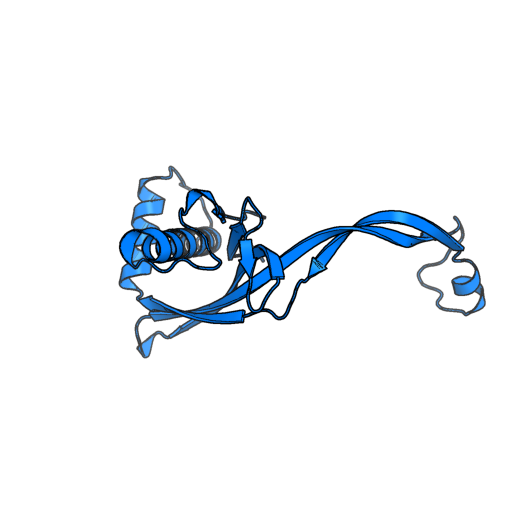.694 8.386 1.00 84.44 152 CYS A N 1
ATOM 1257 C CA . CYS A 1 152 ? 8.886 -7.385 9.006 1.00 84.44 152 CYS A CA 1
ATOM 1258 C C . CYS A 1 152 ? 8.611 -7.468 10.516 1.00 84.44 152 CYS A C 1
ATOM 1260 O O . CYS A 1 152 ? 7.672 -8.142 10.945 1.00 84.44 152 CYS A O 1
ATOM 1262 N N . GLU A 1 153 ? 9.443 -6.790 11.311 1.00 82.62 153 GLU A N 1
ATOM 1263 C CA . GLU A 1 153 ? 9.355 -6.777 12.781 1.00 82.62 153 GLU A CA 1
ATOM 1264 C C . GLU A 1 153 ? 9.039 -5.389 13.358 1.00 82.62 153 GLU A C 1
ATOM 1266 O O . GLU A 1 153 ? 8.784 -5.280 14.553 1.00 82.62 153 GLU A O 1
ATOM 1271 N N . SER A 1 154 ? 9.040 -4.335 12.533 1.00 87.38 154 SER A N 1
ATOM 1272 C CA . SER A 1 154 ? 8.790 -2.957 12.966 1.00 87.38 154 SER A CA 1
ATOM 1273 C C . SER A 1 154 ? 8.045 -2.166 11.896 1.00 87.38 154 SER A C 1
ATOM 1275 O O . SER A 1 154 ? 8.348 -2.270 10.709 1.00 87.38 154 SER A O 1
ATOM 1277 N N . ILE A 1 155 ? 7.109 -1.309 12.312 1.00 89.25 155 ILE A N 1
ATOM 1278 C CA . ILE A 1 155 ? 6.429 -0.385 11.396 1.00 89.25 155 ILE A CA 1
ATOM 1279 C C . ILE A 1 155 ? 7.389 0.623 10.742 1.00 89.25 155 ILE A C 1
ATOM 1281 O O . ILE A 1 155 ? 7.070 1.173 9.696 1.00 89.25 155 ILE A O 1
ATOM 1285 N N . GLU A 1 156 ? 8.574 0.845 11.314 1.00 89.88 156 GLU A N 1
ATOM 1286 C CA . GLU A 1 156 ? 9.599 1.750 10.767 1.00 89.88 156 GLU A CA 1
ATOM 1287 C C . GLU A 1 156 ? 10.127 1.299 9.395 1.00 89.88 156 GLU A C 1
ATOM 1289 O O . GLU A 1 156 ? 10.663 2.100 8.630 1.00 89.88 156 GLU A O 1
ATOM 1294 N N . ASP A 1 157 ? 9.917 0.027 9.049 1.00 90.38 157 ASP A N 1
ATOM 1295 C CA . ASP A 1 157 ? 10.189 -0.504 7.716 1.00 90.38 157 ASP A CA 1
ATOM 1296 C C . ASP A 1 157 ? 9.169 -0.033 6.663 1.00 90.38 157 ASP A C 1
ATOM 1298 O O . ASP A 1 157 ? 9.287 -0.433 5.506 1.00 90.38 157 ASP A O 1
ATOM 1302 N N . TRP A 1 158 ? 8.168 0.775 7.035 1.00 92.25 158 TRP A N 1
ATOM 1303 C CA . TRP A 1 158 ? 7.075 1.225 6.173 1.00 92.25 158 TRP A CA 1
ATOM 1304 C C . TRP A 1 158 ? 6.939 2.746 6.146 1.00 92.25 158 TRP A C 1
ATOM 1306 O O . TRP A 1 158 ? 6.961 3.421 7.173 1.00 92.25 158 TRP A O 1
ATOM 1316 N N . GLU A 1 159 ? 6.685 3.285 4.958 1.00 93.50 159 GLU A N 1
ATOM 1317 C CA . GLU A 1 159 ? 6.402 4.700 4.739 1.00 93.50 159 GLU A CA 1
ATOM 1318 C C . GLU A 1 159 ? 5.041 4.906 4.066 1.00 93.50 159 GLU A C 1
ATOM 1320 O O . GLU A 1 159 ? 4.623 4.124 3.210 1.00 93.50 159 GLU A O 1
ATOM 1325 N N . ILE A 1 160 ? 4.342 5.978 4.453 1.00 90.62 160 ILE A N 1
ATOM 1326 C CA . ILE A 1 160 ? 3.122 6.426 3.771 1.00 90.62 160 ILE A CA 1
ATOM 1327 C C . ILE A 1 160 ? 3.520 7.117 2.470 1.00 90.62 160 ILE A C 1
ATOM 1329 O O . ILE A 1 160 ? 4.234 8.120 2.496 1.00 90.62 160 ILE A O 1
ATOM 1333 N N . VAL A 1 161 ? 2.980 6.638 1.352 1.00 88.06 161 VAL A N 1
ATOM 1334 C CA . VAL A 1 161 ? 3.183 7.257 0.038 1.00 88.06 161 VAL A CA 1
ATOM 1335 C C . VAL A 1 161 ? 2.215 8.430 -0.126 1.00 88.06 161 VAL A C 1
ATOM 1337 O O . VAL A 1 161 ? 0.994 8.268 -0.016 1.00 88.06 161 VAL A O 1
ATOM 1340 N N . ARG A 1 162 ? 2.768 9.622 -0.376 1.00 82.38 162 ARG A N 1
ATOM 1341 C CA . ARG A 1 162 ? 2.036 10.879 -0.588 1.00 82.38 162 ARG A CA 1
ATOM 1342 C C . ARG A 1 162 ? 2.371 11.453 -1.964 1.00 82.38 162 ARG A C 1
ATOM 1344 O O . ARG A 1 162 ? 3.013 12.493 -2.052 1.00 82.38 162 ARG A O 1
ATOM 1351 N N . ASP A 1 163 ? 1.968 10.728 -3.002 1.00 63.69 163 ASP A N 1
ATOM 1352 C CA . ASP A 1 163 ? 1.937 11.226 -4.385 1.00 63.69 163 ASP A CA 1
ATOM 1353 C C . ASP A 1 163 ? 0.741 12.163 -4.600 1.00 63.69 163 ASP A C 1
ATOM 1355 O O . ASP A 1 163 ? -0.323 11.892 -3.977 1.00 63.69 163 ASP A O 1
#

Solvent-accessible surface area (backbone atoms only — not comparable to full-atom values): 9397 Å² total; per-residue (Å²): 132,78,63,37,31,38,35,37,78,50,72,35,49,38,73,94,85,42,76,23,31,38,37,41,30,57,77,42,80,44,83,38,72,96,72,49,28,36,42,32,37,32,39,37,38,35,30,44,82,43,81,43,78,41,76,45,78,46,75,53,97,83,65,56,94,85,53,85,47,72,72,59,56,67,59,54,42,72,45,81,41,81,41,82,41,81,43,77,46,76,71,68,47,80,49,78,48,81,46,46,49,70,59,54,52,51,48,42,51,52,49,59,72,75,38,93,71,85,80,64,55,71,66,58,50,50,49,51,36,50,37,51,48,52,50,53,49,54,32,44,35,29,72,74,65,69,43,49,62,46,78,40,78,53,59,84,46,49,42,78,51,84,109

Secondary structure (DSSP, 8-state):
---EEEEESS-EEETTTEEEEEEEEEEEEEEEGGGTEEEEEEEEEEEEEEEEEEEEEE--TT--TT---HHHHTT-EEEEEEEEEEEEEEEEEEEEEEEEHHHHHHHHHHHHHHS--SS--HHHHHHHHHHHHHHHHHHHHHHTS---GGG---GGGEEEE--

Organism: Riemerella anatipestifer (NCBI:txid34085)

Foldseek 3Di:
DWWLKKKFPAWFADPPGDTAIKMKTQPDWDDDVVQQKIKTKIKIWGKHWDWDFDWDWDQPPPQDPVDPDPVSVVRIDTDTDTDTDIDTDDDIDIDMDMGHNVNLVVLLVVCVVVDPCPDDDPVVSSSVSSSVVVLVVVQCCQAPVVNCVRVNNHSVSMDTDGD

pLDDT: mean 84.52, std 9.33, range [50.69, 95.69]

Radius of gyration: 21.61 Å; Cα contacts (8 Å, |Δi|>4): 272; chains: 1; bounding box: 46×42×64 Å

Mean predicted aligned error: 9.38 Å

Nearest PDB structures (foldseek):
  5i7n-assembly1_A-2  TM=5.232E-01  e=8.069E+00  Mycobacteroides abscessus
  6h04-assembly1_D  TM=1.423E-01  e=4.810E-01  Homo sapiens
  6h04-assembly1_C  TM=1.291E-01  e=1.436E+00  Homo sapiens

Sequence (163 aa):
MTKIQLKSTRKLSFPPFHNGYVTMTVDLIQNKPLEEKYELRIIDSCHEEVEEEINVPIYPENFDFKDMSPENQSLVTFEKQKQKVTKMLGNPITRFSVQPYSQIKQLVQLLQSKTQIKQMDLDDAIIEAFRQGLYFTTKDEIENKNLKWYGCESIEDWEIVRD